Protein AF-A0AAN8X6Q6-F1 (afdb_monomer_lite)

Radius of gyration: 24.28 Å; chains: 1; bounding box: 51×47×55 Å

pLDDT: mean 86.49, std 10.63, range [42.09, 96.5]

Structure (mmCIF, N/CA/C/O backbone):
data_AF-A0AAN8X6Q6-F1
#
_entry.id   AF-A0AAN8X6Q6-F1
#
loop_
_atom_site.group_PDB
_atom_site.id
_atom_site.type_symbol
_atom_site.label_atom_id
_atom_site.label_alt_id
_atom_site.label_comp_id
_atom_site.label_asym_id
_atom_site.label_entity_id
_atom_site.label_seq_id
_atom_site.pdbx_PDB_ins_code
_atom_site.Cartn_x
_atom_site.Cartn_y
_atom_site.Cartn_z
_atom_site.occupancy
_atom_site.B_iso_or_equiv
_atom_site.auth_seq_id
_atom_site.auth_comp_id
_atom_site.auth_asym_id
_atom_site.auth_atom_id
_atom_site.pdbx_PDB_model_num
ATOM 1 N N . PRO A 1 1 ? -5.775 -10.863 0.669 1.00 88.50 1 PRO A N 1
ATOM 2 C CA . PRO A 1 1 ? -5.269 -10.389 1.979 1.00 88.50 1 PRO A CA 1
ATOM 3 C C . PRO A 1 1 ? -6.428 -9.794 2.780 1.00 88.50 1 PRO A C 1
ATOM 5 O O . PRO A 1 1 ? -7.349 -9.255 2.168 1.00 88.50 1 PRO A O 1
ATOM 8 N N . LEU A 1 2 ? -6.389 -9.935 4.103 1.00 91.44 2 LEU A N 1
ATOM 9 C CA . LEU A 1 2 ? -7.382 -9.399 5.033 1.00 91.44 2 LEU A CA 1
ATOM 10 C C . LEU A 1 2 ? -6.713 -8.334 5.905 1.00 91.44 2 LEU A C 1
ATOM 12 O O . LEU A 1 2 ? -5.527 -8.445 6.207 1.00 91.44 2 LEU A O 1
ATOM 16 N N . LEU A 1 3 ? -7.468 -7.299 6.258 1.00 92.38 3 LEU A N 1
ATOM 17 C CA . LEU A 1 3 ? -7.048 -6.204 7.126 1.00 92.38 3 LEU A CA 1
ATOM 18 C C . LEU A 1 3 ? -8.270 -5.741 7.916 1.00 92.38 3 LEU A C 1
ATOM 20 O O . LEU A 1 3 ? -9.363 -5.657 7.350 1.00 92.38 3 LEU A O 1
ATOM 24 N N . VAL A 1 4 ? -8.087 -5.440 9.197 1.00 93.25 4 VAL A N 1
ATOM 25 C CA . VAL A 1 4 ? -9.149 -4.932 10.070 1.00 93.25 4 VAL A CA 1
ATOM 26 C C . VAL A 1 4 ? -8.915 -3.448 10.312 1.00 93.25 4 VAL A C 1
ATOM 28 O O . VAL A 1 4 ? -7.822 -3.035 10.686 1.00 93.25 4 VAL A O 1
ATOM 31 N N . ALA A 1 5 ? -9.949 -2.640 10.089 1.00 92.75 5 ALA A N 1
ATOM 32 C CA . ALA A 1 5 ? -9.912 -1.207 10.338 1.00 92.75 5 ALA A CA 1
ATOM 33 C C . ALA A 1 5 ? -10.889 -0.845 11.465 1.00 92.75 5 ALA A C 1
ATOM 35 O O . ALA A 1 5 ? -12.101 -1.028 11.332 1.00 92.75 5 ALA A O 1
ATOM 36 N N . CYS A 1 6 ? -10.361 -0.328 12.569 1.00 92.62 6 CYS A N 1
ATOM 37 C CA . CYS A 1 6 ? -11.115 0.184 13.704 1.00 92.62 6 CYS A CA 1
ATOM 38 C C . CYS A 1 6 ? -11.484 1.648 13.440 1.00 92.62 6 CYS A C 1
ATOM 40 O O . CYS A 1 6 ? -10.617 2.520 13.434 1.00 92.62 6 CYS A O 1
ATOM 42 N N . ASN A 1 7 ? -12.771 1.910 13.190 1.00 92.38 7 ASN A N 1
ATOM 43 C CA . ASN A 1 7 ? -13.280 3.254 12.907 1.00 92.38 7 ASN A CA 1
ATOM 44 C C . ASN A 1 7 ? -13.716 3.997 14.189 1.00 92.38 7 ASN A C 1
ATOM 46 O O . ASN A 1 7 ? -14.109 3.356 15.162 1.00 92.38 7 ASN A O 1
ATOM 50 N N . LYS A 1 8 ? -13.780 5.334 14.118 1.00 91.56 8 LYS A N 1
ATOM 51 C CA . LYS A 1 8 ? -14.208 6.276 15.177 1.00 91.56 8 LYS A CA 1
ATOM 52 C C . LYS A 1 8 ? -13.222 6.461 16.336 1.00 91.56 8 LYS A C 1
ATOM 54 O O . LYS A 1 8 ? -13.623 6.547 17.500 1.00 91.56 8 LYS A O 1
ATOM 59 N N . ILE A 1 9 ? -11.937 6.568 16.008 1.00 90.94 9 ILE A N 1
ATOM 60 C CA . ILE A 1 9 ? -10.885 6.859 16.996 1.00 90.94 9 ILE A CA 1
ATOM 61 C C . ILE A 1 9 ? -11.110 8.202 17.718 1.00 90.94 9 ILE A C 1
ATOM 63 O O . ILE A 1 9 ? -10.848 8.330 18.906 1.00 90.94 9 ILE A O 1
ATOM 67 N N . ASP A 1 10 ? -11.776 9.158 17.068 1.00 88.62 10 ASP A N 1
ATOM 68 C CA . ASP A 1 10 ? -12.182 10.441 17.656 1.00 88.62 10 ASP A CA 1
ATOM 69 C C . ASP A 1 10 ? -12.976 10.309 18.969 1.00 88.62 10 ASP A C 1
ATOM 71 O O . ASP A 1 10 ? -12.872 11.174 19.841 1.00 88.62 10 ASP A O 1
ATOM 75 N N . VAL A 1 11 ? -13.727 9.215 19.145 1.00 88.44 11 VAL A N 1
ATOM 76 C CA . VAL A 1 11 ? -14.461 8.923 20.385 1.00 88.44 11 VAL A CA 1
ATOM 77 C C . VAL A 1 11 ? -13.654 8.005 21.306 1.00 88.44 11 VAL A C 1
ATOM 79 O O . VAL A 1 11 ? -13.535 8.274 22.503 1.00 88.44 11 VAL A O 1
ATOM 82 N N . MET A 1 12 ? -13.096 6.920 20.763 1.00 84.81 12 MET A N 1
ATOM 83 C CA . MET A 1 12 ? -12.305 5.939 21.512 1.00 84.81 12 MET A CA 1
ATOM 84 C C . MET A 1 12 ? -11.112 5.444 20.688 1.00 84.81 12 MET A C 1
ATOM 86 O O . MET A 1 12 ? -11.284 4.667 19.751 1.00 84.81 12 MET A O 1
ATOM 90 N N . ASN A 1 13 ? -9.907 5.829 21.107 1.00 85.94 13 ASN A N 1
ATOM 91 C CA . ASN A 1 13 ? -8.646 5.251 20.627 1.00 85.94 13 ASN A CA 1
ATOM 92 C C . ASN A 1 13 ? -8.402 3.869 21.254 1.00 85.94 13 ASN A C 1
ATOM 94 O O . ASN A 1 13 ? -8.939 3.576 22.325 1.00 85.94 13 ASN A O 1
ATOM 98 N N . LEU A 1 14 ? -7.531 3.055 20.651 1.00 83.50 14 LEU A N 1
ATOM 99 C CA . LEU A 1 14 ? -7.111 1.760 21.198 1.00 83.50 14 LEU A CA 1
ATOM 100 C C . LEU A 1 14 ? -6.458 1.889 22.579 1.00 83.50 14 LEU A C 1
ATOM 102 O O . LEU 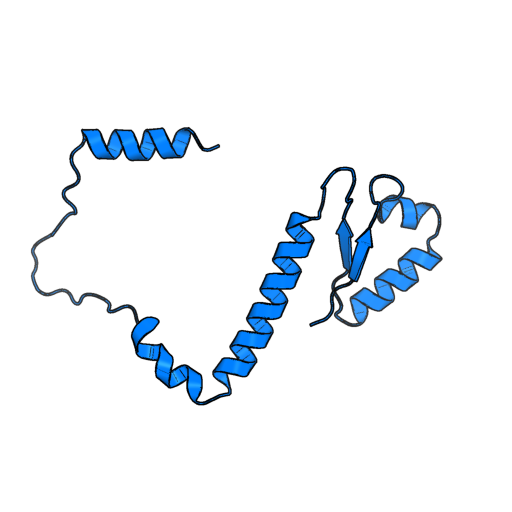A 1 14 ? -6.690 1.028 23.421 1.00 83.50 14 LEU A O 1
ATOM 106 N N . GLU A 1 15 ? -5.718 2.968 22.842 1.00 86.12 15 GLU A N 1
ATOM 107 C CA . GLU A 1 15 ? -5.135 3.246 24.167 1.00 86.12 15 GLU A CA 1
ATOM 108 C C . GLU A 1 15 ? -6.230 3.453 25.227 1.00 86.12 15 GLU A C 1
ATOM 110 O O . GLU A 1 15 ? -6.259 2.783 26.256 1.00 86.12 15 GLU A O 1
ATOM 115 N N . LYS A 1 16 ? -7.223 4.303 24.933 1.00 86.75 16 LYS A N 1
ATOM 116 C CA . LYS A 1 16 ? -8.378 4.528 25.823 1.00 86.75 16 LYS A CA 1
ATOM 117 C C . LYS A 1 16 ? -9.247 3.276 25.972 1.00 86.75 16 LYS A C 1
ATOM 119 O O . LYS A 1 16 ? -9.871 3.068 27.010 1.00 86.75 16 LYS A O 1
ATOM 124 N N . LEU A 1 17 ? -9.330 2.454 24.925 1.00 87.44 17 LEU A N 1
ATOM 125 C CA . LEU A 1 17 ? -10.045 1.181 24.959 1.00 87.44 17 LEU A CA 1
ATOM 126 C C . LEU A 1 17 ? -9.357 0.183 25.896 1.00 87.44 17 LEU A C 1
ATOM 128 O O . LEU A 1 17 ? -10.054 -0.564 26.577 1.00 87.44 17 LEU A O 1
ATOM 132 N N . GLU A 1 18 ? -8.027 0.178 25.944 1.00 87.38 18 GLU A N 1
ATOM 133 C CA . GLU A 1 18 ? -7.246 -0.669 26.847 1.00 87.38 18 GLU A CA 1
ATOM 134 C C . GLU A 1 18 ? -7.478 -0.298 28.316 1.00 87.38 18 GLU A C 1
ATOM 136 O O . GLU A 1 18 ? -7.686 -1.185 29.142 1.00 87.38 18 GLU A O 1
ATOM 141 N N . GLU A 1 19 ? -7.562 0.999 28.619 1.00 86.75 19 GLU A N 1
ATOM 142 C CA . GLU A 1 19 ? -7.864 1.498 29.966 1.00 86.75 19 GLU A CA 1
ATOM 143 C C . GLU A 1 19 ? -9.294 1.164 30.424 1.00 86.75 19 GLU A C 1
ATOM 145 O O . GLU A 1 19 ? -9.511 0.797 31.578 1.00 86.75 19 GLU A O 1
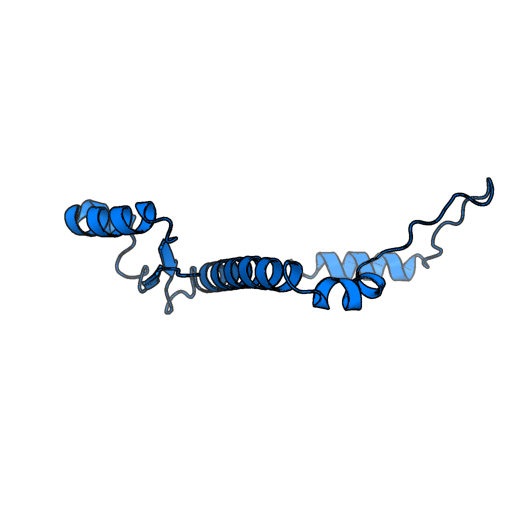ATOM 150 N N . GLN A 1 20 ? -10.287 1.297 29.537 1.00 86.50 20 GLN A N 1
ATOM 151 C CA . GLN A 1 20 ? -11.700 1.132 29.904 1.00 86.50 20 GLN A CA 1
ATOM 152 C C . GLN A 1 20 ? -12.201 -0.313 29.789 1.00 86.50 20 GLN A C 1
ATOM 154 O O . GLN A 1 20 ? -13.070 -0.728 30.554 1.00 86.50 20 GLN A O 1
ATOM 159 N N . TYR A 1 21 ? -11.698 -1.073 28.814 1.00 87.81 21 TYR A N 1
ATOM 160 C CA . TYR A 1 21 ? -12.173 -2.420 28.491 1.00 87.81 21 TYR A CA 1
ATOM 161 C C . TYR A 1 21 ? -11.010 -3.326 28.051 1.00 87.81 21 TYR A C 1
ATOM 163 O O . TYR A 1 21 ? -10.908 -3.674 26.865 1.00 87.81 21 TYR A O 1
ATOM 171 N N . PRO A 1 22 ? -10.170 -3.788 28.995 1.00 87.06 22 PRO A N 1
ATOM 172 C CA . PRO A 1 22 ? -9.001 -4.612 28.682 1.00 87.06 22 PRO A CA 1
ATOM 173 C C . PRO A 1 22 ? -9.364 -5.921 27.961 1.00 87.06 22 PRO A C 1
ATOM 175 O O . PRO A 1 22 ? -8.631 -6.373 27.084 1.00 87.06 22 PRO A O 1
ATOM 178 N N . GLU A 1 23 ? -10.539 -6.498 28.237 1.00 89.94 23 GLU A N 1
ATOM 179 C CA . GLU A 1 23 ? -11.009 -7.709 27.549 1.00 89.94 23 GLU A CA 1
ATOM 180 C C . GLU A 1 23 ? -11.209 -7.503 26.041 1.00 89.94 23 GLU A C 1
ATOM 182 O O . GLU A 1 23 ? -10.864 -8.370 25.236 1.00 89.94 23 GLU A O 1
ATOM 187 N N . LYS A 1 24 ? -11.721 -6.336 25.629 1.00 86.56 24 LYS A N 1
ATOM 188 C CA . LYS A 1 24 ? -11.929 -6.024 24.206 1.00 86.56 24 LYS A CA 1
ATOM 189 C C . LYS A 1 24 ? -10.600 -5.820 23.490 1.00 86.56 24 LYS A C 1
ATOM 191 O O . LYS A 1 24 ? -10.451 -6.260 22.351 1.00 86.56 24 LYS A O 1
ATOM 196 N N . ARG A 1 25 ? -9.622 -5.200 24.160 1.00 87.88 25 ARG A N 1
ATOM 197 C CA . ARG A 1 25 ? -8.265 -5.063 23.620 1.00 87.88 25 ARG A CA 1
ATOM 198 C C . ARG A 1 25 ? -7.618 -6.432 23.424 1.00 87.88 25 ARG A C 1
ATOM 200 O O . ARG A 1 25 ? -7.076 -6.678 22.353 1.00 87.88 25 ARG A O 1
ATOM 207 N N . ALA A 1 26 ? -7.776 -7.349 24.381 1.00 87.88 26 ALA A N 1
ATOM 208 C CA . ALA A 1 26 ? -7.265 -8.714 24.265 1.00 87.88 26 ALA A CA 1
ATOM 209 C C . ALA A 1 26 ? -7.841 -9.472 23.053 1.00 87.88 26 ALA A C 1
ATOM 211 O O . ALA A 1 26 ? -7.100 -10.183 22.373 1.00 87.88 26 ALA A O 1
ATOM 212 N N . MET A 1 27 ? -9.128 -9.283 22.729 1.00 87.31 27 MET A N 1
ATOM 213 C CA . MET A 1 27 ? -9.731 -9.857 21.515 1.00 87.31 27 MET A CA 1
ATOM 214 C C . MET A 1 27 ? -9.115 -9.284 20.232 1.00 87.31 27 MET A C 1
ATOM 216 O O . MET A 1 27 ? -8.852 -10.028 19.291 1.00 87.31 27 MET A O 1
ATOM 220 N N . ILE A 1 28 ? -8.846 -7.976 20.192 1.00 87.44 28 ILE A N 1
ATOM 221 C CA . ILE A 1 28 ? -8.200 -7.324 19.041 1.00 87.44 28 ILE A CA 1
ATOM 222 C C . ILE A 1 28 ? -6.761 -7.832 18.876 1.00 87.44 28 ILE A C 1
ATOM 224 O O . ILE A 1 28 ? -6.356 -8.192 17.774 1.00 87.44 28 ILE A O 1
ATOM 228 N N . THR A 1 29 ? -6.012 -7.951 19.972 1.00 86.75 29 THR A N 1
ATOM 229 C CA . THR A 1 29 ? -4.648 -8.496 19.949 1.00 86.75 29 THR A CA 1
ATOM 230 C C . THR A 1 29 ? -4.619 -9.970 19.535 1.00 86.75 29 THR A C 1
ATOM 232 O O . THR A 1 29 ? -3.648 -10.417 18.929 1.00 86.75 29 THR A O 1
ATOM 235 N N . ALA A 1 30 ? -5.667 -10.751 19.820 1.00 89.62 30 ALA A N 1
ATOM 236 C CA . ALA A 1 30 ? -5.776 -12.118 19.307 1.00 89.62 30 ALA A CA 1
ATOM 237 C C . ALA A 1 30 ? -5.861 -12.142 17.770 1.00 89.62 30 ALA A C 1
ATOM 239 O O . ALA A 1 30 ? -5.174 -12.937 17.138 1.00 89.62 30 ALA A O 1
ATOM 240 N N . ILE A 1 31 ? -6.610 -11.214 17.169 1.00 87.75 31 ILE A N 1
ATOM 241 C CA . ILE A 1 31 ? -6.714 -11.079 15.707 1.00 87.75 31 ILE A CA 1
ATOM 242 C C . ILE A 1 31 ? -5.372 -10.650 15.091 1.00 87.75 31 ILE A C 1
ATOM 244 O O . ILE A 1 31 ? -4.985 -11.154 14.037 1.00 87.75 31 ILE A O 1
ATOM 248 N N . GLU A 1 32 ? -4.628 -9.763 15.757 1.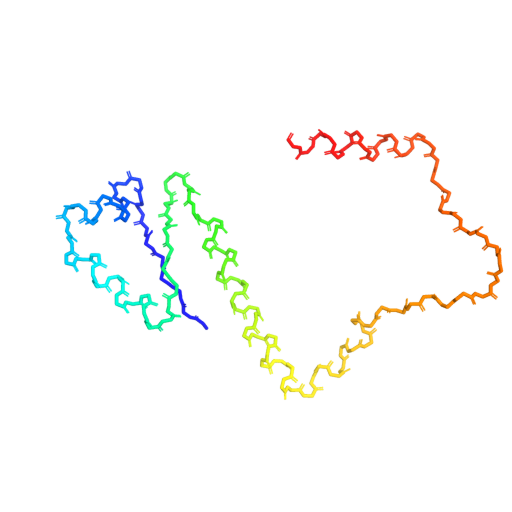00 86.81 32 GLU A N 1
ATOM 249 C CA . GLU A 1 32 ? -3.283 -9.363 15.313 1.00 86.81 32 GLU A CA 1
ATOM 250 C C . GLU A 1 32 ? -2.305 -10.553 15.289 1.00 86.81 32 GLU A C 1
ATOM 252 O O . GLU A 1 32 ? -1.482 -10.660 14.376 1.00 86.81 32 GLU A O 1
ATOM 257 N N . LYS A 1 33 ? -2.421 -11.488 16.247 1.00 86.75 33 LYS A N 1
ATOM 258 C CA . LYS A 1 33 ? -1.608 -12.721 16.291 1.00 86.75 33 LYS A CA 1
ATOM 259 C C . LYS A 1 33 ? -1.902 -13.674 15.135 1.00 86.75 33 LYS A C 1
ATOM 261 O O . LYS A 1 33 ? -0.988 -14.369 14.695 1.00 86.75 33 LYS A O 1
ATOM 266 N N . ASP A 1 34 ? -3.115 -13.645 14.589 1.00 86.81 34 ASP A N 1
ATOM 267 C CA . ASP A 1 34 ? -3.497 -14.410 13.396 1.00 86.81 34 ASP A CA 1
ATOM 268 C C . ASP A 1 34 ? -2.963 -13.785 12.089 1.00 86.81 34 ASP A C 1
ATOM 270 O O . ASP A 1 34 ? -3.391 -14.132 10.985 1.00 86.81 34 ASP A O 1
ATOM 274 N N . ASN A 1 35 ? -1.982 -12.879 12.199 1.00 83.44 35 ASN A N 1
ATOM 275 C CA . ASN A 1 35 ? -1.288 -12.225 11.092 1.00 83.44 35 ASN A CA 1
ATOM 276 C C . ASN A 1 35 ? -2.206 -11.309 10.260 1.00 83.44 35 ASN A C 1
ATOM 278 O O . ASN A 1 35 ? -1.953 -11.045 9.079 1.00 83.44 35 ASN A O 1
ATOM 282 N N . VAL A 1 36 ? -3.286 -10.822 10.879 1.00 89.56 36 VAL A N 1
ATOM 283 C CA . VAL A 1 36 ? -4.202 -9.841 10.300 1.00 89.56 36 VAL A CA 1
ATOM 284 C C . VAL A 1 36 ? -3.872 -8.470 10.891 1.00 89.56 36 VAL A C 1
ATOM 286 O O . VAL A 1 36 ? -4.092 -8.252 12.080 1.00 89.56 36 VAL A O 1
ATOM 289 N N . PRO A 1 37 ? -3.350 -7.519 10.098 1.00 89.94 37 PRO A N 1
ATOM 290 C CA . PRO A 1 37 ? -3.047 -6.190 10.605 1.00 89.94 37 PRO A CA 1
ATOM 291 C C . PRO A 1 37 ? -4.331 -5.466 11.013 1.00 89.94 37 PRO A C 1
ATOM 293 O O . PRO A 1 37 ? -5.314 -5.443 10.262 1.00 89.94 37 PRO A O 1
ATOM 296 N N . VAL A 1 38 ? -4.284 -4.849 12.191 1.00 91.94 38 VAL A N 1
ATOM 297 C CA . VAL A 1 38 ? -5.327 -3.968 12.713 1.00 91.94 38 VAL A CA 1
ATOM 298 C C . VAL A 1 38 ? -4.837 -2.529 12.606 1.00 91.94 38 VAL A C 1
ATOM 300 O O . VAL A 1 38 ? -3.703 -2.220 12.967 1.00 91.94 38 VAL A O 1
ATOM 303 N N . LEU A 1 39 ? -5.681 -1.649 12.075 1.00 92.19 39 LEU A N 1
ATOM 304 C CA . LEU A 1 39 ? -5.381 -0.231 11.915 1.00 92.19 39 LEU A CA 1
ATOM 305 C C . LEU A 1 39 ? -6.508 0.638 12.443 1.00 92.19 39 LEU A C 1
ATOM 307 O O . LEU A 1 39 ? -7.683 0.312 12.305 1.00 92.19 39 LEU A O 1
ATOM 311 N N . GLU A 1 40 ? -6.135 1.791 12.970 1.00 92.50 40 GLU A N 1
ATOM 312 C CA . GLU A 1 40 ? -7.055 2.824 13.421 1.00 92.50 40 GLU A CA 1
ATOM 313 C C . GLU A 1 40 ? -7.377 3.816 12.299 1.00 92.50 40 GLU A C 1
ATOM 315 O O . GLU A 1 40 ? -6.505 4.218 11.524 1.00 92.50 40 GLU A O 1
ATOM 320 N N . MET A 1 41 ? -8.640 4.234 12.216 1.00 93.62 41 MET A N 1
ATOM 321 C CA . MET A 1 41 ? -9.066 5.324 11.341 1.00 93.62 41 MET A CA 1
ATOM 322 C C . MET A 1 41 ? -10.239 6.111 11.935 1.00 93.62 41 MET A C 1
ATOM 324 O O . MET A 1 41 ? -11.059 5.578 12.681 1.00 93.62 41 MET A O 1
ATOM 328 N N . SER A 1 42 ? -10.368 7.383 11.563 1.00 93.81 42 SER A N 1
ATOM 329 C CA . SER A 1 42 ? -11.599 8.152 11.766 1.00 93.81 42 SER A CA 1
ATOM 330 C C . SER A 1 42 ? -12.041 8.791 10.462 1.00 93.81 42 SER A C 1
ATOM 332 O O . SER A 1 42 ? -11.280 9.460 9.765 1.00 93.81 42 SER A O 1
ATOM 334 N N . THR A 1 43 ? -13.317 8.612 10.134 1.00 91.56 43 THR A N 1
ATOM 335 C CA . THR A 1 43 ? -13.951 9.285 8.996 1.00 91.56 43 THR A CA 1
ATOM 336 C C . THR A 1 43 ? -14.339 10.731 9.298 1.00 91.56 43 THR A C 1
ATOM 338 O O . THR A 1 43 ? -14.672 11.457 8.366 1.00 91.56 43 THR A O 1
ATOM 341 N N . LEU A 1 44 ? -14.319 11.144 10.572 1.00 92.62 44 LEU A N 1
ATOM 342 C CA . LEU A 1 44 ? -14.668 12.502 10.986 1.00 92.62 44 LEU A CA 1
ATOM 343 C C . LEU A 1 44 ? -13.439 13.417 10.977 1.00 92.62 44 LEU A C 1
ATOM 345 O O . LEU A 1 44 ? -13.467 14.459 10.330 1.00 92.62 44 LEU A O 1
ATOM 349 N N . THR A 1 45 ? -12.350 13.003 11.634 1.00 90.62 45 THR A N 1
ATOM 350 C CA . THR A 1 45 ? -11.080 13.755 11.652 1.00 90.62 45 THR A CA 1
ATOM 351 C C . THR A 1 45 ? -10.216 13.481 10.418 1.00 90.62 45 THR A C 1
ATOM 353 O O . THR A 1 45 ? -9.226 14.169 10.195 1.00 90.62 45 THR A O 1
ATOM 356 N N . GLN A 1 46 ? -10.600 12.495 9.593 1.00 90.94 46 GLN A N 1
ATOM 357 C CA . GLN A 1 46 ? -9.853 11.999 8.424 1.00 90.94 46 GLN A CA 1
ATOM 358 C C . GLN A 1 46 ? -8.478 11.396 8.758 1.00 90.94 46 GLN A C 1
ATOM 360 O O . GLN A 1 46 ? -7.689 11.076 7.863 1.00 90.94 46 GLN A O 1
ATOM 365 N N . GLU A 1 47 ? -8.204 11.177 10.039 1.00 90.94 47 GLU A N 1
ATOM 366 C CA . GLU A 1 47 ? -6.983 10.551 10.524 1.00 90.94 47 GLU A CA 1
ATOM 367 C C . GLU A 1 47 ? -6.970 9.056 10.178 1.00 90.94 47 GLU A C 1
ATOM 369 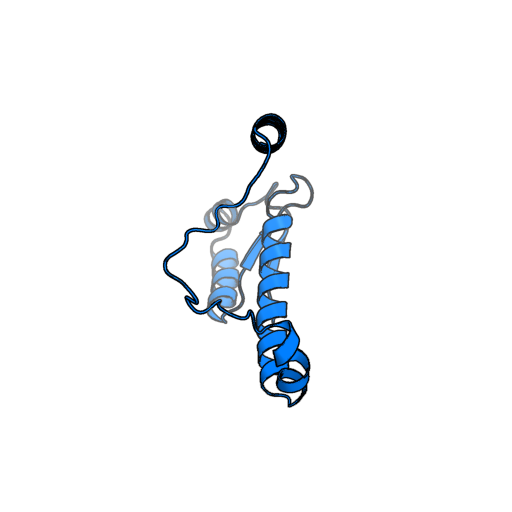O O . GLU A 1 47 ? -7.994 8.368 10.197 1.00 90.94 47 GLU A O 1
ATOM 374 N N . GLY A 1 48 ? -5.801 8.536 9.800 1.00 90.12 48 GLY A N 1
ATOM 375 C CA . GLY A 1 48 ? -5.610 7.112 9.495 1.00 90.12 48 GLY A CA 1
ATOM 376 C C . GLY A 1 48 ? -6.218 6.622 8.171 1.00 90.12 48 GLY A C 1
ATOM 377 O O . GLY A 1 48 ? -5.764 5.610 7.641 1.00 90.12 48 GLY A O 1
ATOM 378 N N . VAL A 1 49 ? -7.151 7.354 7.547 1.00 93.88 49 VAL A N 1
ATOM 379 C CA . VAL A 1 49 ? -7.830 6.934 6.298 1.00 93.88 49 VAL A CA 1
ATOM 380 C C . VAL A 1 49 ? -6.833 6.646 5.169 1.00 93.88 49 VAL A C 1
ATOM 382 O O . VAL A 1 49 ? -6.910 5.619 4.488 1.00 93.88 49 VAL A O 1
ATOM 385 N N . MET A 1 50 ? -5.856 7.536 4.979 1.00 94.75 50 MET A N 1
ATOM 386 C CA . MET A 1 50 ? -4.827 7.362 3.949 1.00 94.75 50 MET A CA 1
ATOM 387 C C . MET A 1 50 ? -3.836 6.243 4.281 1.00 94.75 50 MET A C 1
ATOM 389 O O . MET A 1 50 ? -3.356 5.575 3.364 1.00 94.75 50 MET A O 1
ATOM 393 N N . ALA A 1 51 ? -3.561 6.009 5.566 1.00 93.81 51 ALA A N 1
ATOM 394 C CA . ALA A 1 51 ? -2.683 4.932 6.009 1.00 93.81 51 ALA A CA 1
ATOM 395 C C . ALA A 1 51 ? -3.319 3.561 5.736 1.00 93.81 51 ALA A C 1
ATOM 397 O O . ALA A 1 51 ? -2.699 2.724 5.077 1.00 93.81 51 ALA A O 1
ATOM 398 N N . VAL A 1 52 ? -4.592 3.381 6.117 1.00 94.62 52 VAL A N 1
ATOM 399 C CA . VAL A 1 52 ? -5.375 2.167 5.827 1.00 94.62 52 VAL A CA 1
ATOM 400 C C . VAL A 1 52 ? -5.423 1.897 4.328 1.00 94.62 52 VAL A C 1
ATOM 402 O O . VAL A 1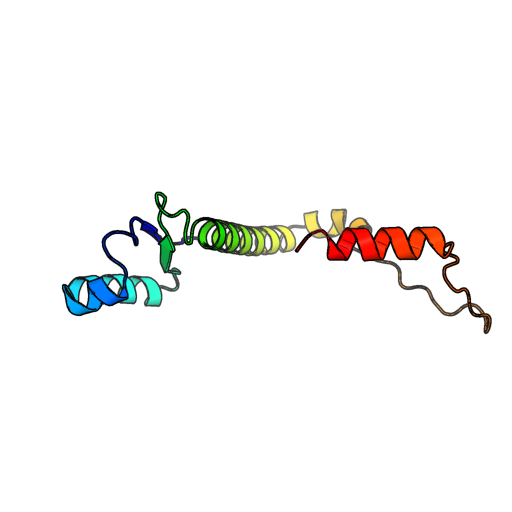 52 ? -5.133 0.785 3.884 1.00 94.62 52 VAL A O 1
ATOM 405 N N . LYS A 1 53 ? -5.725 2.926 3.526 1.00 94.25 53 LYS A N 1
ATOM 406 C CA . LYS A 1 53 ? -5.745 2.811 2.064 1.00 94.25 53 LYS A CA 1
ATOM 407 C C . LYS A 1 53 ? -4.403 2.330 1.517 1.00 94.25 53 LYS A C 1
ATOM 409 O O . LYS A 1 53 ? -4.376 1.403 0.712 1.00 94.25 53 LYS A O 1
ATOM 414 N N . LYS A 1 54 ? -3.301 2.961 1.933 1.00 95.69 54 LYS A N 1
ATOM 415 C CA . LYS A 1 54 ? -1.959 2.619 1.454 1.00 95.69 54 LYS A CA 1
ATOM 416 C C . LYS A 1 54 ? -1.614 1.169 1.792 1.00 95.69 54 LYS A C 1
ATOM 418 O O . LYS A 1 54 ? -1.304 0.399 0.890 1.00 95.69 54 LYS A O 1
ATOM 423 N N . GLN A 1 55 ? -1.764 0.779 3.055 1.00 94.25 55 GLN A N 1
ATOM 424 C CA . GLN A 1 55 ? -1.419 -0.566 3.509 1.00 94.25 55 GLN A CA 1
ATOM 425 C C . GLN A 1 55 ? -2.273 -1.648 2.837 1.00 94.25 55 GLN A C 1
ATOM 427 O O . GLN A 1 55 ? -1.737 -2.654 2.375 1.00 94.25 55 GLN A O 1
ATOM 432 N N . ALA A 1 56 ? -3.583 -1.425 2.696 1.00 95.25 56 ALA A N 1
ATOM 433 C CA . ALA A 1 56 ? -4.464 -2.362 2.005 1.00 95.25 56 ALA A CA 1
ATOM 434 C C . ALA A 1 56 ? -4.090 -2.525 0.519 1.00 95.25 56 ALA A C 1
ATOM 436 O O . ALA A 1 56 ? -4.049 -3.648 0.006 1.00 95.25 56 ALA A O 1
ATOM 437 N N . CYS A 1 57 ? -3.793 -1.420 -0.176 1.00 96.44 57 CYS A N 1
ATOM 438 C CA . CYS A 1 57 ? -3.359 -1.453 -1.571 1.00 96.44 57 CYS A CA 1
ATOM 439 C C . CYS A 1 57 ? -2.011 -2.161 -1.734 1.00 96.44 57 CYS A C 1
ATOM 441 O O . CYS A 1 57 ? -1.895 -3.023 -2.605 1.00 96.44 57 CYS A O 1
ATOM 443 N N . ASP A 1 58 ? -1.027 -1.847 -0.892 1.00 95.44 58 ASP A N 1
ATOM 444 C CA . ASP A 1 58 ? 0.315 -2.428 -0.964 1.00 95.44 58 ASP A CA 1
ATOM 445 C C . ASP A 1 58 ? 0.274 -3.943 -0.704 1.00 95.44 58 ASP A C 1
ATOM 447 O O . ASP A 1 58 ? 0.821 -4.722 -1.488 1.00 95.44 58 ASP A O 1
ATOM 451 N N . MET A 1 59 ? -0.474 -4.392 0.313 1.00 94.50 59 MET A N 1
ATOM 452 C CA . MET A 1 59 ? -0.678 -5.823 0.587 1.00 94.50 59 MET A CA 1
ATOM 453 C C . MET A 1 59 ? -1.369 -6.552 -0.574 1.00 94.50 59 MET A C 1
ATOM 455 O O . MET A 1 59 ? -1.012 -7.681 -0.921 1.00 94.50 59 MET A O 1
ATOM 459 N N . LEU A 1 60 ? -2.382 -5.929 -1.186 1.00 96.00 60 LEU A N 1
ATOM 460 C CA . LEU A 1 60 ? -3.075 -6.496 -2.342 1.00 96.00 60 LEU A CA 1
ATOM 461 C C . LEU A 1 60 ? -2.149 -6.591 -3.557 1.00 96.00 60 LEU A C 1
ATOM 463 O O . LEU A 1 60 ? -2.183 -7.594 -4.273 1.00 96.00 60 LEU A O 1
ATOM 467 N N . LEU A 1 61 ? -1.346 -5.556 -3.798 1.00 96.50 61 LEU A N 1
ATOM 468 C CA . LEU A 1 61 ? -0.398 -5.514 -4.903 1.00 96.50 61 LEU A CA 1
ATOM 469 C C . LEU A 1 61 ? 0.683 -6.577 -4.737 1.00 96.50 61 LEU A C 1
ATOM 471 O O . LEU A 1 61 ? 0.906 -7.311 -5.694 1.00 96.50 61 LEU A O 1
ATOM 475 N N . ALA A 1 62 ? 1.265 -6.734 -3.546 1.00 94.25 62 ALA A N 1
ATOM 476 C CA . ALA A 1 62 ? 2.248 -7.782 -3.267 1.00 94.25 62 ALA A CA 1
ATOM 477 C C . ALA A 1 62 ? 1.693 -9.175 -3.612 1.00 94.25 62 ALA A C 1
ATOM 479 O O . ALA A 1 62 ? 2.227 -9.867 -4.477 1.00 94.25 62 ALA A O 1
ATOM 480 N N . HIS A 1 63 ? 0.524 -9.526 -3.064 1.00 94.50 63 HIS A N 1
ATOM 481 C CA . HIS A 1 63 ? -0.113 -10.816 -3.341 1.00 94.50 63 HIS A CA 1
ATOM 482 C C . HIS A 1 63 ? -0.450 -11.010 -4.833 1.00 94.50 63 HIS A C 1
ATOM 484 O O . HIS A 1 63 ? -0.340 -12.110 -5.381 1.00 94.50 63 HIS A O 1
ATOM 490 N N . ARG A 1 64 ? -0.892 -9.948 -5.521 1.00 94.88 64 ARG A N 1
ATOM 491 C CA . ARG A 1 64 ? -1.200 -10.000 -6.959 1.00 94.88 64 ARG A CA 1
ATOM 492 C C . ARG A 1 64 ? 0.053 -10.154 -7.812 1.00 94.88 64 ARG A C 1
ATOM 494 O O . ARG A 1 64 ? 0.003 -10.886 -8.799 1.00 94.88 64 ARG A O 1
ATOM 501 N N . VAL A 1 65 ? 1.144 -9.479 -7.459 1.00 93.31 65 VAL A N 1
ATOM 502 C CA . VAL A 1 65 ? 2.434 -9.595 -8.145 1.00 93.31 65 VAL A CA 1
ATOM 503 C C . VAL A 1 65 ? 2.982 -11.005 -7.968 1.00 93.31 65 VAL A C 1
ATOM 505 O O . VAL A 1 65 ? 3.322 -11.623 -8.971 1.00 93.31 65 VAL A O 1
ATOM 508 N N . ASP A 1 66 ? 2.943 -11.569 -6.762 1.00 92.06 66 ASP A N 1
ATOM 509 C CA . ASP A 1 66 ? 3.390 -12.944 -6.514 1.00 92.06 66 ASP A CA 1
ATOM 510 C C . ASP A 1 66 ? 2.598 -13.962 -7.343 1.00 92.06 66 ASP A C 1
ATOM 512 O O . ASP A 1 66 ? 3.170 -14.819 -8.022 1.00 92.06 66 ASP A O 1
ATOM 516 N N . ALA A 1 67 ? 1.267 -13.842 -7.363 1.00 93.19 67 ALA A N 1
ATOM 517 C CA . ALA A 1 67 ? 0.415 -14.694 -8.192 1.00 93.19 67 ALA A CA 1
ATOM 518 C C . ALA A 1 67 ? 0.705 -14.520 -9.696 1.00 93.19 67 ALA A C 1
ATOM 520 O O . ALA A 1 67 ? 0.689 -15.485 -10.467 1.00 93.19 67 ALA A O 1
ATOM 521 N N . LYS A 1 68 ? 0.994 -13.287 -10.126 1.00 90.94 68 LYS A N 1
ATOM 522 C CA . LYS A 1 68 ? 1.328 -12.974 -11.516 1.00 90.94 68 LYS A CA 1
ATOM 523 C C . LYS A 1 68 ? 2.689 -13.539 -11.920 1.00 90.94 68 LYS A C 1
ATOM 525 O O . LYS A 1 68 ? 2.780 -14.071 -13.024 1.00 90.94 68 LYS A O 1
ATOM 530 N N . MET A 1 69 ? 3.690 -13.459 -11.044 1.00 89.69 69 MET A N 1
ATOM 531 C CA . MET A 1 69 ? 5.042 -13.989 -11.253 1.00 89.69 69 MET A CA 1
ATOM 532 C C . MET A 1 69 ? 5.045 -15.513 -11.388 1.00 89.69 69 MET A C 1
ATOM 534 O O . MET A 1 69 ? 5.780 -16.050 -12.208 1.00 89.69 69 MET A O 1
ATOM 538 N N . ARG A 1 70 ? 4.159 -16.220 -10.673 1.00 89.44 70 ARG A N 1
ATOM 539 C CA . ARG A 1 70 ? 3.969 -17.677 -10.841 1.00 89.44 70 ARG A CA 1
ATOM 540 C C . ARG A 1 70 ? 3.397 -18.066 -12.211 1.00 89.44 70 ARG A C 1
ATOM 542 O O . ARG A 1 70 ? 3.433 -19.232 -12.589 1.00 89.44 70 ARG A O 1
ATOM 549 N N . THR A 1 71 ? 2.836 -17.113 -12.955 1.00 88.75 71 THR A N 1
ATOM 550 C CA . THR A 1 71 ? 2.253 -17.347 -14.281 1.00 88.75 71 THR A CA 1
ATOM 551 C C . THR A 1 71 ? 3.251 -16.964 -15.382 1.00 88.75 71 THR A C 1
ATOM 553 O O . THR A 1 71 ? 3.904 -15.931 -15.291 1.00 88.75 71 THR A O 1
ATOM 556 N N . LYS A 1 72 ? 3.236 -17.659 -16.530 1.00 86.12 72 LYS A N 1
ATOM 557 C CA . LYS A 1 72 ? 4.024 -17.328 -17.749 1.00 86.12 72 LYS A CA 1
ATOM 558 C C . LYS A 1 72 ? 3.779 -15.927 -18.350 1.00 86.12 72 LYS A C 1
ATOM 560 O O . LYS A 1 72 ? 4.376 -15.542 -19.346 1.00 86.12 72 LYS A O 1
ATOM 565 N N . LYS A 1 73 ? 2.850 -15.148 -17.784 1.00 84.56 73 LYS A N 1
ATOM 566 C CA . LYS A 1 73 ? 2.544 -13.778 -18.223 1.00 84.56 73 LYS A CA 1
ATOM 567 C C . LYS A 1 73 ? 3.578 -12.758 -17.725 1.00 84.56 73 LYS A C 1
ATOM 569 O O . LYS A 1 73 ? 3.524 -11.619 -18.183 1.00 84.56 73 LYS A O 1
ATOM 574 N N . ALA A 1 74 ? 4.451 -13.130 -16.785 1.00 84.88 74 ALA A N 1
ATOM 575 C CA . ALA A 1 74 ? 5.559 -12.288 -16.338 1.00 84.88 74 ALA A CA 1
ATOM 576 C C . ALA A 1 74 ? 6.609 -12.094 -17.449 1.00 84.88 74 ALA A C 1
ATOM 578 O O . ALA A 1 74 ? 7.036 -10.970 -17.702 1.00 84.88 74 ALA A O 1
ATOM 579 N N . ASP A 1 75 ? 6.918 -13.143 -18.211 1.00 85.12 75 ASP A N 1
ATOM 580 C CA . ASP A 1 75 ? 7.919 -13.071 -19.286 1.00 85.12 75 ASP A CA 1
ATOM 581 C C . ASP A 1 75 ? 7.495 -12.113 -20.411 1.00 85.12 75 ASP A C 1
ATOM 583 O O . ASP A 1 75 ? 8.299 -11.353 -20.945 1.00 85.12 75 ASP A O 1
ATOM 587 N N . ALA A 1 76 ? 6.192 -12.046 -20.704 1.00 88.06 76 ALA A N 1
ATOM 588 C CA . ALA A 1 76 ? 5.634 -11.146 -21.717 1.00 88.06 76 ALA A CA 1
ATOM 589 C C . ALA A 1 76 ? 5.772 -9.645 -21.377 1.00 88.06 76 ALA A C 1
ATOM 591 O O . ALA A 1 76 ? 5.598 -8.790 -22.251 1.00 88.06 76 ALA A O 1
ATOM 592 N N . ILE A 1 77 ? 6.030 -9.291 -20.112 1.00 89.25 77 ILE A N 1
ATOM 593 C CA . ILE A 1 77 ? 6.232 -7.897 -19.682 1.00 89.25 77 ILE A CA 1
ATOM 594 C C . ILE A 1 77 ? 7.701 -7.560 -19.415 1.00 89.25 77 ILE A C 1
ATOM 596 O O . ILE A 1 77 ? 8.007 -6.384 -19.229 1.00 89.25 77 ILE A O 1
ATOM 600 N N . LEU A 1 78 ? 8.607 -8.542 -19.446 1.00 88.62 78 LEU A N 1
ATOM 601 C CA . LEU A 1 78 ? 10.002 -8.376 -19.035 1.00 88.62 78 LEU A CA 1
ATOM 602 C C . LEU A 1 78 ? 10.717 -7.261 -19.813 1.00 88.62 78 LEU A C 1
ATOM 604 O O . LEU A 1 78 ? 11.390 -6.425 -19.216 1.00 88.62 78 LEU A O 1
ATOM 608 N N . ASN A 1 79 ? 10.460 -7.158 -21.118 1.00 91.12 79 ASN A N 1
ATOM 609 C CA . ASN A 1 79 ? 11.040 -6.120 -21.981 1.00 91.12 79 ASN A CA 1
ATOM 610 C C . ASN A 1 79 ? 10.654 -4.687 -21.575 1.00 91.12 79 ASN A C 1
ATOM 612 O O . ASN A 1 79 ? 11.382 -3.752 -21.886 1.00 91.12 79 ASN A O 1
ATOM 616 N N . ARG A 1 80 ? 9.511 -4.496 -20.901 1.00 92.00 80 ARG A N 1
ATOM 617 C CA . ARG A 1 80 ? 9.060 -3.178 -20.414 1.00 92.00 80 ARG A CA 1
ATOM 618 C C . ARG A 1 80 ? 9.662 -2.811 -19.063 1.00 92.00 80 ARG A C 1
ATOM 620 O O . ARG A 1 80 ? 9.751 -1.632 -18.745 1.00 92.00 80 ARG A O 1
ATOM 627 N N . VAL A 1 81 ? 10.014 -3.814 -18.263 1.00 91.25 81 VAL A N 1
ATOM 628 C CA . VAL A 1 81 ? 10.597 -3.632 -16.926 1.00 91.25 81 VAL A CA 1
ATOM 629 C C . VAL A 1 81 ? 12.122 -3.533 -17.008 1.00 91.25 81 VAL A C 1
ATOM 631 O O . VAL A 1 81 ? 12.739 -2.861 -16.186 1.00 91.25 81 VAL A O 1
ATOM 634 N N . HIS A 1 82 ? 12.735 -4.166 -18.010 1.00 92.81 82 HIS A N 1
ATOM 635 C CA . HIS A 1 82 ? 14.172 -4.116 -18.232 1.00 92.81 82 HIS A CA 1
ATOM 636 C C . HIS A 1 82 ? 14.637 -2.697 -18.596 1.00 92.81 82 HIS A C 1
ATOM 638 O O . HIS A 1 82 ? 14.334 -2.174 -19.670 1.00 92.81 82 HIS A O 1
ATOM 644 N N . VAL A 1 83 ? 15.432 -2.096 -17.712 1.00 95.12 83 VAL A N 1
ATOM 645 C CA . VAL A 1 83 ? 16.123 -0.828 -17.961 1.00 95.12 83 VAL A CA 1
ATOM 646 C C . VAL A 1 83 ? 17.532 -1.140 -18.455 1.00 95.12 83 VAL A C 1
ATOM 648 O O . VAL A 1 83 ? 18.337 -1.712 -17.724 1.00 95.12 83 VAL A O 1
ATOM 651 N N . ALA A 1 84 ? 17.839 -0.759 -19.696 1.00 93.94 84 ALA A N 1
ATOM 652 C CA . ALA A 1 84 ? 19.171 -0.954 -20.256 1.00 93.94 84 ALA A CA 1
ATOM 653 C C . ALA A 1 84 ? 20.196 -0.056 -19.547 1.00 93.94 84 ALA A C 1
ATOM 655 O O . ALA A 1 84 ? 20.036 1.166 -19.499 1.00 93.94 84 ALA A O 1
ATOM 656 N N . MET A 1 85 ? 21.262 -0.660 -19.024 1.00 93.19 85 MET A N 1
ATOM 657 C CA . MET A 1 85 ? 22.373 0.075 -18.424 1.00 93.19 85 MET A CA 1
ATOM 658 C C . MET A 1 85 ? 23.400 0.451 -19.503 1.00 93.19 85 MET A C 1
ATOM 660 O O . MET A 1 85 ? 23.854 -0.429 -20.239 1.00 93.19 85 MET A O 1
ATOM 664 N N . PRO A 1 86 ? 23.770 1.738 -19.638 1.00 90.06 86 PRO A N 1
ATOM 665 C CA . PRO A 1 86 ? 24.715 2.169 -20.660 1.00 90.06 86 PRO A CA 1
ATOM 666 C C . PRO A 1 86 ? 26.126 1.665 -20.337 1.00 90.06 86 PRO A C 1
ATOM 668 O O . PRO A 1 86 ? 26.680 1.982 -19.286 1.00 90.06 86 PRO A O 1
ATOM 671 N N . ALA A 1 87 ? 26.729 0.920 -21.263 1.00 88.25 87 ALA A N 1
ATOM 672 C CA . ALA A 1 87 ? 28.143 0.568 -21.187 1.00 88.25 87 ALA A CA 1
ATOM 673 C C . ALA A 1 87 ? 29.019 1.780 -21.541 1.00 88.25 87 ALA A C 1
ATOM 675 O O . ALA A 1 87 ? 28.674 2.583 -22.417 1.00 88.25 87 ALA A O 1
ATOM 676 N N . GLN A 1 88 ? 30.169 1.910 -20.874 1.00 86.12 88 GLN A N 1
ATOM 677 C CA . GLN A 1 88 ? 31.124 2.966 -21.186 1.00 86.12 88 GLN A CA 1
ATOM 678 C C . GLN A 1 88 ? 31.700 2.731 -22.584 1.00 86.12 88 GLN A C 1
ATOM 680 O O . GLN A 1 88 ? 32.387 1.744 -22.831 1.00 86.12 88 GLN A O 1
ATOM 685 N N . ARG A 1 89 ? 31.388 3.644 -23.505 1.00 85.06 89 ARG A N 1
ATOM 686 C CA . ARG A 1 89 ? 31.846 3.565 -24.895 1.00 85.06 89 ARG A CA 1
ATOM 687 C C . ARG A 1 89 ? 33.206 4.233 -25.101 1.00 85.06 89 ARG A C 1
ATOM 689 O O . ARG A 1 89 ? 34.064 3.671 -25.761 1.00 85.06 89 ARG A O 1
ATOM 696 N N . ASP A 1 90 ? 33.377 5.427 -24.533 1.00 90.62 90 ASP A N 1
ATOM 697 C CA . ASP A 1 90 ? 34.549 6.292 -24.711 1.00 90.62 90 ASP A CA 1
ATOM 698 C C . ASP A 1 90 ? 34.967 6.919 -23.363 1.00 90.62 90 ASP A C 1
ATOM 700 O O . ASP A 1 90 ? 34.205 6.911 -22.394 1.00 90.62 90 ASP A O 1
ATOM 704 N N . TRP A 1 91 ? 36.129 7.580 -23.328 1.00 85.44 91 TRP A N 1
ATOM 705 C CA . TRP A 1 91 ? 36.618 8.371 -22.182 1.00 85.44 91 TRP A CA 1
ATOM 706 C C . TRP A 1 91 ? 36.091 9.820 -22.150 1.00 85.44 91 TRP A C 1
ATOM 708 O O . TRP A 1 91 ? 36.677 10.688 -21.507 1.00 85.44 91 TRP A O 1
ATOM 718 N N . LYS A 1 92 ? 34.999 10.115 -22.869 1.00 87.88 92 LYS A N 1
ATOM 719 C CA . LYS A 1 92 ? 34.421 11.466 -22.966 1.00 87.88 92 LYS A CA 1
ATOM 720 C C . LYS A 1 92 ? 33.182 11.608 -22.088 1.00 87.88 92 LYS A C 1
ATOM 722 O O . LYS A 1 92 ? 32.209 10.875 -22.255 1.00 87.88 92 LYS A O 1
ATOM 727 N N . GLU A 1 93 ? 33.177 12.623 -21.231 1.00 85.25 93 GLU A N 1
ATOM 728 C CA . GLU A 1 93 ? 32.042 12.936 -20.365 1.00 85.25 93 GLU A CA 1
ATOM 729 C C . GLU A 1 93 ? 30.906 13.623 -21.150 1.00 85.25 93 GLU A C 1
ATOM 731 O O . GLU A 1 93 ? 31.122 14.600 -21.873 1.00 85.25 93 GLU A O 1
ATOM 736 N N . ARG A 1 94 ? 29.675 13.110 -21.022 1.00 85.62 94 ARG A N 1
ATOM 737 C CA . ARG A 1 94 ? 28.465 13.656 -21.666 1.00 85.62 94 ARG A CA 1
ATOM 738 C C . ARG A 1 94 ? 27.488 14.155 -20.605 1.00 85.62 94 ARG A C 1
ATOM 740 O O . ARG A 1 94 ? 26.519 13.475 -20.274 1.00 85.62 94 ARG A O 1
ATOM 747 N N . LYS A 1 95 ? 27.762 15.336 -20.046 1.00 87.94 95 LYS A N 1
ATOM 748 C CA . LYS A 1 95 ? 26.905 15.948 -19.018 1.00 87.94 95 LYS A CA 1
ATOM 749 C C . LYS A 1 95 ? 25.546 16.367 -19.606 1.00 87.94 95 LYS A C 1
ATOM 751 O O . LYS A 1 95 ? 25.508 16.848 -20.741 1.00 87.94 95 LYS A O 1
ATOM 756 N N . PRO A 1 96 ? 24.438 16.248 -18.852 1.00 87.50 96 PRO A N 1
ATOM 757 C CA . PRO A 1 96 ? 23.163 16.847 -19.236 1.00 87.50 96 PRO A CA 1
ATOM 758 C C . PRO A 1 96 ? 23.297 18.371 -19.377 1.00 87.50 96 PRO A C 1
ATOM 760 O O . PRO A 1 96 ? 23.748 19.041 -18.450 1.00 87.50 96 PRO A O 1
ATOM 763 N N . CYS A 1 97 ? 22.888 18.933 -20.515 1.00 86.69 97 CYS A N 1
ATOM 764 C CA . CYS A 1 97 ? 22.886 20.381 -20.726 1.00 86.69 97 CYS A CA 1
ATOM 765 C C . CYS A 1 97 ? 21.486 20.938 -20.446 1.00 86.69 97 CYS A C 1
ATOM 767 O O . CYS A 1 97 ? 20.604 20.894 -21.303 1.00 86.69 97 CYS A O 1
ATOM 769 N N . ILE A 1 98 ? 21.267 21.421 -19.222 1.00 85.06 98 ILE A N 1
ATOM 770 C CA . ILE A 1 98 ? 20.017 22.073 -18.819 1.00 85.06 98 ILE A CA 1
ATOM 771 C C . ILE A 1 98 ? 20.303 23.575 -18.659 1.00 85.06 98 ILE A C 1
ATOM 773 O O . ILE A 1 98 ? 21.177 23.932 -17.868 1.00 85.06 98 ILE A O 1
ATOM 777 N N . PRO A 1 99 ? 19.586 24.474 -19.359 1.00 89.38 99 PRO A N 1
ATOM 778 C CA . PRO A 1 99 ? 19.782 25.915 -19.213 1.00 89.38 99 PRO A CA 1
ATOM 779 C C . PRO A 1 99 ? 19.551 26.391 -17.770 1.00 89.38 99 PRO A C 1
ATOM 781 O O . PRO A 1 99 ? 18.554 26.024 -17.144 1.00 89.38 99 PRO A O 1
ATOM 784 N N . GLY A 1 100 ? 20.420 27.268 -17.253 1.00 82.62 100 GLY A N 1
ATOM 785 C CA . GLY A 1 100 ? 20.402 27.696 -15.843 1.00 82.62 100 GLY A CA 1
ATOM 786 C C . GLY A 1 100 ? 19.066 28.282 -15.359 1.00 82.62 100 GLY A C 1
ATOM 787 O O . GLY A 1 100 ? 18.615 27.968 -14.259 1.00 82.62 100 GLY A O 1
ATOM 788 N N . LYS A 1 101 ? 18.362 29.042 -16.212 1.00 81.19 101 LYS A N 1
ATOM 789 C CA . LYS A 1 101 ? 17.021 29.584 -15.903 1.00 81.19 101 LYS A CA 1
ATOM 790 C C . LYS A 1 101 ? 15.986 28.481 -15.620 1.00 81.19 101 LYS A C 1
ATOM 792 O O . LYS A 1 101 ? 15.119 28.651 -14.768 1.00 81.19 101 LYS A O 1
ATOM 797 N N . MET A 1 102 ? 16.093 27.339 -16.302 1.00 78.50 102 MET A N 1
ATOM 798 C CA . MET A 1 102 ? 15.174 26.205 -16.149 1.00 78.50 102 MET A CA 1
ATOM 799 C C . MET A 1 102 ? 15.469 25.390 -14.885 1.00 78.50 102 MET A C 1
ATOM 801 O O . MET A 1 102 ? 14.552 24.862 -14.256 1.00 78.50 102 MET A O 1
ATOM 805 N N . ILE A 1 103 ? 16.740 25.319 -14.480 1.00 77.81 103 ILE A N 1
ATOM 806 C CA . ILE A 1 103 ? 17.149 24.695 -13.217 1.00 77.81 103 ILE A CA 1
ATOM 807 C C . ILE A 1 103 ? 16.517 25.454 -12.045 1.00 77.81 103 ILE A C 1
ATOM 809 O O . ILE A 1 103 ? 15.862 24.846 -11.202 1.00 77.81 103 ILE A O 1
ATOM 813 N N . PHE A 1 104 ? 16.612 26.786 -12.048 1.00 67.75 104 PHE A N 1
ATOM 814 C CA . PHE A 1 104 ? 16.008 27.629 -11.015 1.00 67.75 104 PHE A CA 1
ATOM 815 C C . PHE A 1 104 ? 14.482 27.467 -10.930 1.00 67.75 104 PHE A C 1
ATOM 817 O O . PHE A 1 104 ? 13.935 27.337 -9.838 1.00 67.75 104 PHE A O 1
ATOM 824 N N . LEU A 1 105 ? 13.788 27.387 -12.072 1.00 72.00 105 LEU A N 1
ATOM 825 C CA . LEU A 1 105 ? 12.343 27.127 -12.104 1.00 72.00 105 LEU A CA 1
ATOM 826 C C . LEU A 1 105 ? 11.981 25.747 -11.538 1.00 72.00 105 LEU A C 1
ATOM 828 O O . LEU A 1 105 ? 10.988 25.630 -10.822 1.00 72.00 105 LEU A O 1
ATOM 832 N N . ARG A 1 106 ? 12.789 24.712 -11.804 1.00 64.06 106 ARG A N 1
ATOM 833 C CA . ARG A 1 106 ? 12.590 23.370 -11.233 1.00 64.06 106 ARG A CA 1
ATOM 834 C C . ARG A 1 106 ? 12.766 23.353 -9.714 1.00 64.06 106 ARG A C 1
ATOM 836 O O . ARG A 1 106 ? 11.904 22.817 -9.024 1.00 64.06 106 ARG A O 1
ATOM 843 N N . PHE A 1 107 ? 13.826 23.969 -9.191 1.00 61.91 107 PHE A N 1
ATOM 844 C CA . PHE A 1 107 ? 14.062 24.038 -7.743 1.00 61.91 107 PHE A CA 1
ATOM 845 C C . PHE A 1 107 ? 13.052 24.949 -7.028 1.00 61.91 107 PHE A C 1
ATOM 847 O O . PHE A 1 107 ? 12.525 24.580 -5.981 1.00 61.91 107 PHE A O 1
ATOM 854 N N . GLY A 1 108 ? 12.686 26.086 -7.625 1.00 59.22 108 GLY A N 1
ATOM 855 C CA . GLY A 1 108 ? 11.669 26.988 -7.082 1.00 59.22 108 GLY A CA 1
ATOM 856 C C . GLY A 1 108 ? 10.239 26.439 -7.159 1.00 59.22 108 GLY A C 1
ATOM 857 O O . GLY A 1 108 ? 9.381 26.870 -6.395 1.00 59.22 108 GLY A O 1
ATOM 858 N N . ALA A 1 109 ? 9.948 25.502 -8.066 1.00 56.75 109 ALA A N 1
ATOM 859 C CA . ALA A 1 109 ? 8.680 24.768 -8.085 1.00 56.75 109 ALA A CA 1
ATOM 860 C C . ALA A 1 109 ? 8.663 23.608 -7.072 1.00 56.75 109 ALA A C 1
ATOM 862 O O . ALA A 1 109 ? 7.610 23.319 -6.509 1.00 56.75 109 ALA A O 1
ATOM 863 N N . ALA A 1 110 ? 9.813 22.975 -6.808 1.00 54.44 110 ALA A N 1
ATOM 864 C CA . ALA A 1 110 ? 9.952 21.941 -5.782 1.00 54.44 110 ALA A CA 1
ATOM 865 C C . ALA A 1 110 ? 9.822 22.516 -4.359 1.00 54.44 110 ALA A C 1
ATOM 867 O O . ALA A 1 110 ? 9.107 21.950 -3.542 1.00 54.44 110 ALA A O 1
ATOM 868 N N . SER A 1 111 ? 10.415 23.687 -4.096 1.00 52.00 111 SER A N 1
ATOM 869 C CA . SER A 1 111 ? 10.321 24.387 -2.802 1.00 52.00 111 SER A CA 1
ATOM 870 C C . SER A 1 111 ? 8.938 24.988 -2.503 1.00 52.00 111 SER A C 1
ATOM 872 O O . SER A 1 111 ? 8.696 25.405 -1.379 1.00 52.00 111 SER A O 1
ATOM 874 N N . ARG A 1 112 ? 8.042 25.075 -3.497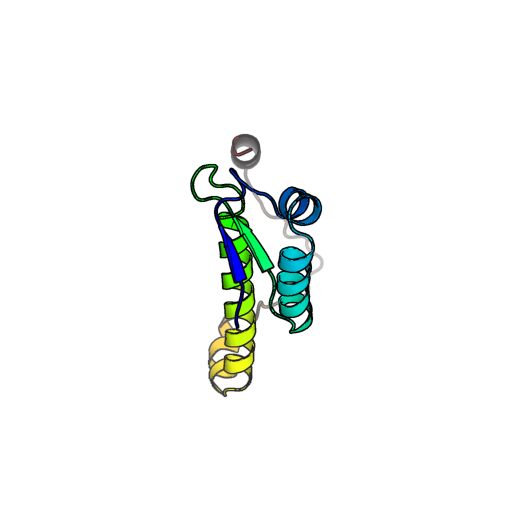 1.00 49.59 112 ARG A N 1
ATOM 875 C CA . ARG A 1 112 ? 6.677 25.619 -3.351 1.00 49.59 112 ARG A CA 1
ATOM 876 C C . ARG A 1 112 ? 5.603 24.548 -3.114 1.00 49.59 112 ARG A C 1
ATOM 878 O O . ARG A 1 112 ? 4.428 24.888 -3.054 1.00 49.59 112 ARG A O 1
ATOM 885 N N . ARG A 1 113 ? 5.980 23.265 -3.049 1.00 47.84 113 ARG A N 1
ATOM 886 C CA . ARG A 1 113 ? 5.059 22.123 -2.871 1.00 47.84 113 ARG A CA 1
ATOM 887 C C . ARG A 1 113 ? 5.146 21.451 -1.493 1.00 47.84 113 ARG A C 1
ATOM 889 O O . ARG A 1 113 ? 4.567 20.381 -1.328 1.00 47.84 113 ARG A O 1
ATOM 896 N N . THR A 1 114 ? 5.851 22.058 -0.543 1.00 42.09 114 THR A N 1
ATOM 897 C CA . THR A 1 114 ? 5.793 21.716 0.888 1.00 42.09 114 THR A CA 1
ATOM 898 C C . THR A 1 114 ? 4.936 22.725 1.619 1.00 42.09 114 THR A C 1
ATOM 900 O O . THR A 1 114 ? 5.197 23.929 1.389 1.00 42.09 114 THR A O 1
#

Secondary structure (DSSP, 8-state):
---EEEE-TTT--HHHHHHH-HHHHHHHHHHHHTT--EEEE-TTT--SHHHHHHHHHHHHHHHHHHHHHTSTTTGGGHHHH-PPPPP--SS--------HHHHHHHHHHHTT--

Foldseek 3Di:
DAAAEDEDVVVPNLVNCCVPPVPVNVVVVVVVVVVHYYFYAYPVVRPRVVVVVVVVVVVVVVVVVVVCVVDPVVVVCVVVVDDDDDDDDDPDDDDDDDDPVVVCVVVVVVVVPD

InterPro domains:
  IPR027417 P-loop containing nucleoside triphosphate hydrolase [G3DSA:3.40.50.300] (1-81)
  IPR027417 P-loop containing nucleoside triphosphate hydrolase [SSF52540] (1-80)

Sequence (114 aa):
PLLVACNKIDVMNLEKLEEQYPEKRAMITAIEKDNVPVLEMSTLTQEGVMAVKKQACDMLLAHRVDAKMRTKKADAILNRVHVAMPAQRDWKERKPCIPGKMIFLRFGAASRRT

Organism: Halocaridina rubra (NCBI:txid373956)